Protein AF-E3JYB7-F1 (afdb_monomer)

pLDDT: mean 79.95, std 15.84, range [32.91, 93.62]

Organism: Puccinia graminis f. sp. tritici (strain CRL 75-36-700-3 / race SCCL) (NCBI:txid418459)

Mean predicted aligned error: 8.27 Å

Foldseek 3Di:
DDDPPPPPPPPPPVDDDQFWWWFWFQDCPQPPAPDRTWIWTWHDPPQWIKTWTKHDDPVDPLAIFTDIDTGRYPVSVCVPRVTDPPIATQAAFPDPCLSVVLVVLLNVCRVVRRVCSPPPNRDDRLVSVLVSLVVVVVVSRGDPVSSVVRNVCSVPVPD

Nearest PDB structures (foldseek):
  1s2p-assembly1_B  TM=3.842E-01  e=3.657E+00  Homarus gammarus
  4alo-assembly1_B  TM=3.315E-01  e=2.898E+00  Homarus americanus
  3h7n-assembly4_D  TM=2.754E-01  e=3.657E+00  Saccharomyces cerevisiae
  3hxr-assembly1_A  TM=2.434E-01  e=8.252E+00  Saccharomyces cerevisiae

Secondary structure (DSSP, 8-state):
------------------SEEEEEE--TT--STT-SSEEEEEEE-SS-EEEEEEEE-TTSTT-EEEEEEEESSHHHHHHHH-PPSPPEEEE--SSTTHHHHHHHHHHHTHHHHHHHHHH-TT--HHHHHHHHHHHHHHHT-S-HHHHHHHHHHHH----

Sequence (159 aa):
MPQNAGKPRSIRLNRLSNQVFVAQIREPHQRAGTCEVSHTIMVPTGEDCLGYGIGACVAREGVYDVQIIIFPSQRRFLDQERPMRPIIRLGLAATPDGTNDFRRRVLNTKHMLWRRSIDDPDWCCRDWVLCILYAELDHHTFPHDRLWKVIRHLENPQI

Solvent-accessible surface area (backbone atoms only — not comparable to full-atom values): 9213 Å² 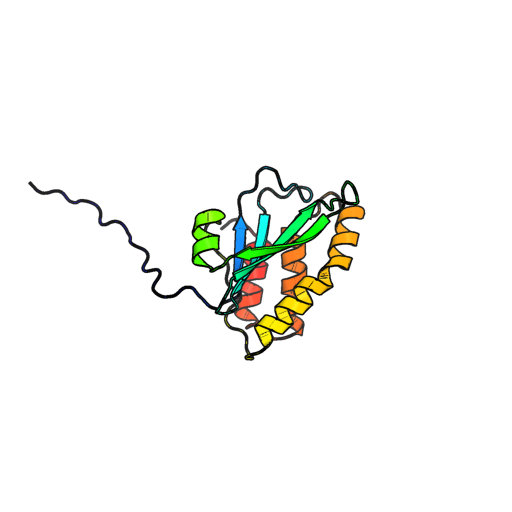total; per-residue (Å²): 138,83,84,85,71,77,75,78,84,74,76,80,78,85,64,86,68,74,40,37,28,42,34,37,28,82,37,97,76,62,63,47,50,71,32,77,48,41,48,27,44,33,42,38,72,87,73,36,19,39,32,41,34,73,40,77,35,91,90,39,86,79,32,39,38,74,37,80,44,84,27,79,28,64,64,56,41,50,71,71,62,54,50,46,83,78,68,44,58,40,46,62,53,75,45,95,57,30,61,59,53,50,52,54,52,61,65,66,41,43,65,59,45,39,52,42,38,72,78,36,73,75,47,34,54,53,58,56,54,45,53,53,56,57,56,39,66,80,65,59,34,39,50,61,75,35,41,54,51,47,47,53,44,66,77,48,72,87,122

Structure (mmCIF, N/CA/C/O backbone):
data_AF-E3JYB7-F1
#
_entry.id   AF-E3JYB7-F1
#
loop_
_atom_site.group_PDB
_atom_site.id
_atom_site.type_symbol
_atom_site.label_atom_id
_atom_site.label_alt_id
_atom_site.label_comp_id
_atom_site.label_asym_id
_atom_site.label_entity_id
_atom_site.label_seq_id
_atom_site.pdbx_PDB_ins_code
_atom_site.Cartn_x
_atom_site.Cartn_y
_atom_site.Cartn_z
_atom_site.occupancy
_atom_site.B_iso_or_equiv
_atom_site.auth_seq_id
_atom_site.auth_comp_id
_atom_site.auth_asym_id
_atom_site.auth_atom_id
_atom_site.pdbx_PDB_model_num
ATOM 1 N N . MET A 1 1 ? -31.752 40.585 -6.557 1.00 40.19 1 MET A N 1
ATOM 2 C CA . MET A 1 1 ? -30.796 39.973 -5.598 1.00 40.19 1 MET A CA 1
ATOM 3 C C . MET A 1 1 ? -31.556 38.999 -4.703 1.00 40.19 1 MET A C 1
ATOM 5 O O . MET A 1 1 ? -32.718 39.314 -4.472 1.00 40.19 1 MET A O 1
ATOM 9 N N . PRO A 1 2 ? -30.982 37.896 -4.167 1.00 43.22 2 PRO A N 1
ATOM 10 C CA . PRO A 1 2 ? -29.626 37.326 -4.312 1.00 43.22 2 PRO A CA 1
ATOM 11 C C . PRO A 1 2 ? -29.628 35.923 -4.990 1.00 43.22 2 PRO A C 1
ATOM 13 O O . PRO A 1 2 ? -30.604 35.190 -4.932 1.00 43.22 2 PRO A O 1
ATOM 16 N N . GLN A 1 3 ? -28.657 35.602 -5.852 1.00 39.41 3 GLN A N 1
ATOM 17 C CA . GLN A 1 3 ? -27.427 34.828 -5.572 1.00 39.41 3 GLN A CA 1
ATOM 18 C C . GLN A 1 3 ? -27.651 33.425 -4.965 1.00 39.41 3 GLN A C 1
ATOM 20 O O . GLN A 1 3 ? -27.477 33.2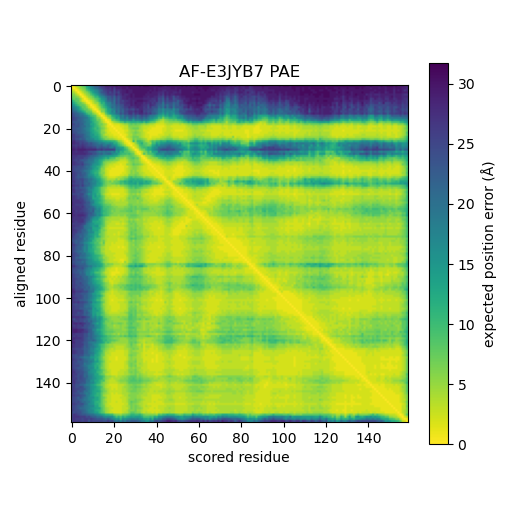15 -3.768 1.00 39.41 3 GLN A O 1
ATOM 25 N N . ASN A 1 4 ? -27.928 32.434 -5.823 1.00 41.19 4 ASN A N 1
ATOM 26 C CA . ASN A 1 4 ? -27.670 31.022 -5.517 1.00 41.19 4 ASN A CA 1
ATOM 27 C C . ASN A 1 4 ? -26.160 30.762 -5.632 1.00 41.19 4 ASN A C 1
ATOM 29 O O . ASN A 1 4 ? -25.675 30.189 -6.606 1.00 41.19 4 ASN A O 1
ATOM 33 N N . ALA A 1 5 ? -25.403 31.230 -4.640 1.00 45.03 5 ALA A N 1
ATOM 34 C CA . ALA A 1 5 ? -24.036 30.783 -4.436 1.00 45.03 5 ALA A CA 1
ATOM 35 C C . ALA A 1 5 ? -24.098 29.290 -4.095 1.00 45.03 5 ALA A C 1
ATOM 37 O O . ALA A 1 5 ? -24.589 28.903 -3.030 1.00 45.03 5 ALA A O 1
ATOM 38 N N . GLY A 1 6 ? -23.663 28.448 -5.036 1.00 43.16 6 GLY A N 1
ATOM 39 C CA . GLY A 1 6 ? -23.545 27.012 -4.831 1.00 43.16 6 GLY A CA 1
ATOM 40 C C . GLY A 1 6 ? -22.766 26.769 -3.548 1.00 43.16 6 GLY A C 1
ATOM 41 O O . GLY A 1 6 ? -21.591 27.124 -3.456 1.00 43.16 6 GLY A O 1
ATOM 42 N N . LYS A 1 7 ? -23.442 26.219 -2.533 1.00 37.44 7 LYS A N 1
ATOM 43 C CA . LYS A 1 7 ? -22.797 25.864 -1.270 1.00 37.44 7 LYS A CA 1
ATOM 44 C C . LYS A 1 7 ? -21.579 25.003 -1.609 1.00 37.44 7 LYS A C 1
ATOM 46 O O . LYS A 1 7 ? -21.762 23.971 -2.264 1.00 37.44 7 LYS A O 1
ATOM 51 N N . PRO A 1 8 ? -20.360 25.376 -1.181 1.00 39.50 8 PRO A N 1
ATOM 52 C CA . PRO A 1 8 ? -19.229 24.477 -1.300 1.00 39.50 8 PRO A CA 1
ATOM 53 C C . PRO A 1 8 ? -19.629 23.182 -0.594 1.00 39.50 8 PRO A C 1
ATOM 55 O O . PRO A 1 8 ? -20.027 23.205 0.573 1.00 39.50 8 PRO A O 1
ATOM 58 N N . ARG A 1 9 ? -19.594 22.056 -1.320 1.00 37.69 9 ARG A N 1
ATOM 59 C CA . ARG A 1 9 ? -19.740 20.719 -0.735 1.00 37.69 9 ARG A CA 1
ATOM 60 C C . ARG A 1 9 ? -18.546 20.512 0.194 1.00 37.69 9 ARG A C 1
ATOM 62 O O . ARG A 1 9 ? -17.535 19.937 -0.197 1.00 37.69 9 ARG A O 1
ATOM 69 N N . SER A 1 10 ? -18.642 21.031 1.413 1.00 37.03 10 SER A N 1
ATOM 70 C CA . SER A 1 10 ? -17.684 20.760 2.467 1.00 37.03 10 SER A CA 1
ATOM 71 C C . SER A 1 10 ? -17.865 19.299 2.850 1.00 37.03 10 SER A C 1
ATOM 73 O O . SER A 1 10 ? -18.838 18.885 3.481 1.00 37.03 10 SER A O 1
ATOM 75 N N . ILE A 1 11 ? -16.941 18.469 2.382 1.00 39.03 11 ILE A N 1
ATOM 76 C CA . ILE A 1 11 ? -16.832 17.102 2.862 1.00 39.03 11 ILE A CA 1
ATOM 77 C C . ILE A 1 11 ? -16.415 17.231 4.324 1.00 39.03 11 ILE A C 1
ATOM 79 O O . ILE A 1 11 ? -15.284 17.617 4.618 1.00 39.03 11 ILE A O 1
ATOM 83 N N . ARG A 1 12 ? -17.350 16.970 5.243 1.00 38.00 12 ARG A N 1
ATOM 84 C CA . ARG A 1 12 ? -17.064 16.842 6.675 1.00 38.00 12 ARG A CA 1
ATOM 85 C C . ARG A 1 12 ? -16.059 15.702 6.860 1.00 38.00 12 ARG A C 1
ATOM 87 O O . ARG A 1 12 ? -16.441 14.539 6.943 1.00 38.00 12 ARG A O 1
ATOM 94 N N . LEU A 1 13 ? -14.773 16.041 6.934 1.00 43.41 13 LEU A N 1
ATOM 95 C CA . LEU A 1 13 ? -13.687 15.187 7.425 1.00 43.41 13 LEU A CA 1
ATOM 96 C C . LEU A 1 13 ? -13.843 15.009 8.948 1.00 43.41 13 LEU A C 1
ATOM 98 O O . LEU A 1 13 ? -12.975 15.396 9.718 1.00 43.41 13 LEU A O 1
ATOM 102 N N . ASN A 1 14 ? -14.981 14.487 9.415 1.00 32.91 14 ASN A N 1
ATOM 103 C CA . ASN A 1 14 ? -15.286 14.457 10.852 1.00 32.91 14 ASN A CA 1
ATOM 104 C C . ASN A 1 14 ? -14.539 13.357 11.627 1.00 32.91 14 ASN A C 1
ATOM 106 O O . ASN A 1 14 ? -14.656 13.288 12.847 1.00 32.91 14 ASN A O 1
ATOM 110 N N . ARG A 1 15 ? -13.734 12.527 10.958 1.00 45.50 15 ARG A N 1
ATOM 111 C CA . ARG A 1 15 ? -12.697 11.707 11.592 1.00 45.50 15 ARG A CA 1
ATOM 112 C C . ARG A 1 15 ? -11.737 11.212 10.519 1.00 45.50 15 ARG A C 1
ATOM 114 O O . ARG A 1 15 ? -12.166 10.569 9.561 1.00 45.50 15 ARG A O 1
ATOM 121 N N . LEU A 1 16 ? -10.450 11.518 10.667 1.00 59.00 16 LEU A N 1
ATOM 122 C CA . LEU A 1 16 ? -9.420 10.762 9.960 1.00 59.00 16 LEU A CA 1
ATOM 123 C C . LEU A 1 16 ? -9.555 9.304 10.406 1.00 59.00 16 LEU A C 1
ATOM 125 O O . LEU A 1 16 ? -9.810 9.013 11.574 1.00 59.00 16 LEU A O 1
ATOM 129 N N . SER A 1 17 ? -9.509 8.400 9.444 1.00 68.69 17 SER A N 1
ATOM 130 C CA . SER A 1 17 ? -9.840 7.003 9.663 1.00 68.69 17 SER A CA 1
ATOM 131 C C . SER A 1 17 ? -8.623 6.254 10.173 1.00 68.69 17 SER A C 1
ATOM 133 O O . SER A 1 17 ? -7.555 6.385 9.591 1.00 68.69 17 SER A O 1
ATOM 135 N N . ASN A 1 18 ? -8.812 5.378 11.154 1.00 73.62 18 ASN A N 1
ATOM 136 C CA . ASN A 1 18 ? -7.821 4.389 11.593 1.00 73.62 18 ASN A CA 1
ATOM 137 C C . ASN A 1 18 ? -7.759 3.145 10.681 1.00 73.62 18 ASN A C 1
ATOM 139 O O . ASN A 1 18 ? -7.296 2.089 11.093 1.00 73.62 18 ASN A O 1
ATOM 143 N N . GLN A 1 19 ? -8.309 3.238 9.470 1.00 86.00 19 GLN A N 1
ATOM 144 C CA . GLN A 1 19 ? -8.392 2.107 8.553 1.00 86.00 19 GLN A CA 1
ATOM 145 C C . GLN A 1 19 ? -7.172 2.101 7.657 1.00 86.00 19 GLN A C 1
ATOM 147 O O . GLN A 1 19 ? -6.770 3.162 7.186 1.00 86.00 19 GLN A O 1
ATOM 152 N N . VAL A 1 20 ? -6.664 0.912 7.354 1.00 91.00 20 VAL A N 1
ATOM 153 C CA . VAL A 1 20 ? -5.696 0.735 6.276 1.00 91.00 20 VAL A CA 1
ATOM 154 C C . VAL A 1 20 ? -6.374 1.030 4.940 1.00 91.00 20 VAL A C 1
ATOM 156 O O . VAL A 1 20 ? -7.535 0.662 4.708 1.00 91.00 20 VAL A O 1
ATOM 159 N N . PHE A 1 21 ? -5.665 1.718 4.055 1.00 91.50 21 PHE A N 1
ATOM 160 C CA . PHE A 1 21 ? -6.158 2.040 2.723 1.00 91.50 21 PHE A CA 1
ATOM 161 C C . PHE A 1 21 ? -5.037 2.027 1.691 1.00 91.50 21 PHE A C 1
ATOM 163 O O . PHE A 1 21 ? -3.888 2.279 2.016 1.00 91.50 21 PHE A O 1
ATOM 170 N N . VAL A 1 22 ? -5.382 1.763 0.437 1.00 92.38 22 VAL A N 1
ATOM 171 C CA . VAL A 1 22 ? -4.499 1.941 -0.714 1.00 92.38 22 VAL A CA 1
ATOM 172 C C . VAL A 1 22 ? -4.796 3.304 -1.323 1.00 92.38 22 VAL A C 1
ATOM 174 O O . VAL A 1 22 ? -5.946 3.617 -1.653 1.00 92.38 22 VAL A O 1
ATOM 177 N N . ALA A 1 23 ? -3.761 4.126 -1.440 1.00 91.31 23 ALA A N 1
ATOM 178 C CA . ALA A 1 23 ? -3.810 5.413 -2.104 1.00 91.31 23 ALA A CA 1
ATOM 179 C C . ALA A 1 23 ? -3.169 5.322 -3.486 1.00 91.31 23 ALA A C 1
ATOM 181 O O . ALA A 1 23 ? -2.103 4.735 -3.640 1.00 91.31 23 ALA A O 1
ATOM 182 N N . GLN A 1 24 ? -3.821 5.932 -4.470 1.00 89.75 24 GLN A N 1
ATOM 183 C CA . GLN A 1 24 ? -3.277 6.111 -5.809 1.00 89.75 24 GLN A CA 1
ATOM 184 C C . GLN A 1 24 ? -2.705 7.521 -5.903 1.00 89.75 24 GLN A C 1
ATOM 186 O O . GLN A 1 24 ? -3.435 8.491 -5.700 1.00 89.75 24 GLN A O 1
ATOM 191 N N . ILE A 1 25 ? -1.414 7.647 -6.175 1.00 87.94 25 ILE A N 1
ATOM 192 C CA . ILE A 1 25 ? -0.711 8.928 -6.253 1.00 87.94 25 ILE A CA 1
ATOM 193 C C . ILE A 1 25 ? -0.231 9.096 -7.689 1.00 87.94 25 ILE A C 1
ATOM 195 O O . ILE A 1 25 ? 0.338 8.184 -8.288 1.00 87.94 25 ILE A O 1
ATOM 199 N N . ARG A 1 26 ? -0.501 10.262 -8.279 1.00 82.19 26 ARG A N 1
ATOM 200 C CA . ARG A 1 26 ? -0.042 10.553 -9.635 1.00 82.19 26 ARG A CA 1
ATOM 201 C C . ARG A 1 26 ? 1.428 10.947 -9.569 1.00 82.19 26 ARG A C 1
ATOM 203 O O . ARG A 1 26 ? 1.739 12.099 -9.288 1.00 82.19 26 ARG A O 1
ATOM 210 N N . GLU A 1 27 ? 2.308 10.000 -9.860 1.00 73.12 27 GLU A N 1
ATOM 211 C CA . GLU A 1 27 ? 3.746 10.238 -9.915 1.00 73.12 27 GLU A CA 1
ATOM 212 C C . GLU A 1 27 ? 4.261 10.080 -11.350 1.00 73.12 27 GLU A C 1
ATOM 214 O O . GLU A 1 27 ? 4.459 8.960 -11.812 1.00 73.12 27 GLU A O 1
ATOM 219 N N . PRO A 1 28 ? 4.521 11.180 -12.078 1.00 53.66 28 PRO A N 1
ATOM 220 C CA . PRO A 1 28 ? 4.964 11.113 -13.475 1.00 53.66 28 PRO A CA 1
ATOM 221 C C . PRO A 1 28 ? 6.363 10.495 -13.665 1.00 53.66 28 PRO A C 1
ATOM 223 O O . PRO A 1 28 ? 6.783 10.264 -14.801 1.00 53.66 28 PRO A O 1
ATOM 226 N N . HIS A 1 29 ? 7.098 10.242 -12.576 1.00 51.34 29 HIS A N 1
ATOM 227 C CA . HIS A 1 29 ? 8.501 9.821 -12.607 1.00 51.34 29 HIS A CA 1
ATOM 228 C C . HIS A 1 29 ? 8.812 8.551 -11.796 1.00 51.34 29 HIS A C 1
ATOM 230 O O . HIS A 1 29 ? 9.917 8.028 -11.927 1.00 51.34 29 HIS A O 1
ATOM 236 N N . GLN A 1 30 ? 7.865 8.002 -11.022 1.00 54.81 30 GLN A N 1
ATOM 237 C CA . GLN A 1 30 ? 8.022 6.680 -10.401 1.00 54.81 30 GLN A CA 1
ATOM 238 C C . GLN A 1 30 ? 7.690 5.598 -11.431 1.00 54.81 30 GLN A C 1
ATOM 240 O O . GLN A 1 30 ? 6.618 5.002 -11.447 1.00 54.81 30 GLN A O 1
ATOM 245 N N . ARG A 1 31 ? 8.628 5.339 -12.338 1.00 52.41 31 ARG A N 1
ATOM 246 C CA . ARG A 1 31 ? 8.525 4.183 -13.226 1.00 52.41 31 ARG A CA 1
ATOM 247 C C . ARG A 1 31 ? 9.031 2.971 -12.474 1.00 52.41 31 ARG A C 1
ATOM 249 O O . ARG A 1 31 ? 10.203 2.666 -12.605 1.00 52.41 31 ARG A O 1
ATOM 256 N N . ALA A 1 32 ? 8.200 2.322 -11.663 1.00 58.44 32 ALA A N 1
ATOM 257 C CA . ALA A 1 32 ? 8.296 0.870 -11.526 1.00 58.44 32 ALA A CA 1
ATOM 258 C C . ALA A 1 32 ? 7.620 0.278 -12.766 1.00 58.44 32 ALA A C 1
ATOM 260 O O . ALA A 1 32 ? 6.392 0.297 -12.856 1.00 58.44 32 ALA A O 1
ATOM 261 N N . GLY A 1 33 ? 8.425 -0.105 -13.760 1.00 63.22 33 GLY A N 1
ATOM 262 C CA . GLY A 1 33 ? 7.928 -0.596 -15.049 1.00 63.22 33 GLY A CA 1
ATOM 263 C C . GLY A 1 33 ? 6.996 0.392 -15.768 1.00 63.22 33 GLY A C 1
ATOM 264 O O . GLY A 1 33 ? 7.347 1.557 -15.981 1.00 63.22 33 GLY A O 1
ATOM 265 N N . THR A 1 34 ? 5.804 -0.092 -16.137 1.00 66.50 34 THR A N 1
ATOM 266 C CA . THR A 1 34 ? 4.789 0.569 -16.990 1.00 66.50 34 THR A CA 1
ATOM 267 C C . THR A 1 34 ? 3.728 1.381 -16.228 1.00 66.50 34 THR A C 1
ATOM 269 O O . THR A 1 34 ? 2.785 1.897 -16.826 1.00 66.50 34 THR A O 1
ATOM 272 N N . CYS A 1 35 ? 3.853 1.506 -14.905 1.00 73.75 35 CYS A N 1
ATOM 273 C CA . CYS A 1 35 ? 2.823 2.102 -14.052 1.00 73.75 35 CYS A CA 1
ATOM 274 C C . CYS A 1 35 ? 2.606 3.613 -14.323 1.00 73.75 35 CYS A C 1
ATOM 276 O O . CYS A 1 35 ? 3.536 4.412 -14.245 1.00 73.75 35 CYS A O 1
ATOM 278 N N . GLU A 1 36 ? 1.355 4.021 -14.580 1.00 76.00 36 GLU A N 1
ATOM 279 C CA . GLU A 1 36 ? 0.963 5.439 -14.751 1.00 76.00 36 GLU A CA 1
ATOM 280 C C . GLU A 1 36 ? 0.743 6.182 -13.422 1.00 76.00 36 GLU A C 1
ATOM 282 O O . GLU A 1 36 ? 0.738 7.416 -13.364 1.00 76.00 36 GLU A O 1
ATOM 287 N N . VAL A 1 37 ? 0.501 5.423 -12.354 1.00 83.75 37 VAL A N 1
ATOM 288 C CA . VAL A 1 37 ? 0.256 5.917 -10.999 1.00 83.75 37 VAL A CA 1
ATOM 289 C C . VAL A 1 37 ? 0.990 5.032 -10.001 1.00 83.75 37 VAL A C 1
ATOM 291 O O . VAL A 1 37 ? 1.173 3.838 -10.236 1.00 83.75 37 VAL A O 1
ATOM 294 N N . SER A 1 38 ? 1.373 5.622 -8.874 1.00 86.62 38 SER A N 1
ATOM 295 C CA . SER A 1 38 ? 1.932 4.905 -7.735 1.00 86.62 38 SER A CA 1
ATOM 296 C C . SER A 1 38 ? 0.813 4.420 -6.814 1.00 86.62 38 SER A C 1
ATOM 298 O O . SER A 1 38 ? -0.165 5.140 -6.580 1.00 86.62 38 SER A O 1
ATOM 300 N N . HIS A 1 39 ? 0.942 3.204 -6.281 1.00 89.56 39 HIS A N 1
ATOM 301 C CA . HIS A 1 39 ? 0.025 2.636 -5.292 1.00 89.56 39 HIS A CA 1
ATOM 302 C C . HIS A 1 39 ? 0.737 2.493 -3.951 1.00 89.56 39 HIS A C 1
ATOM 304 O O . HIS A 1 39 ? 1.609 1.643 -3.784 1.00 89.56 39 HIS A O 1
ATOM 310 N N . THR A 1 40 ? 0.301 3.280 -2.971 1.00 90.94 40 THR A N 1
ATOM 311 C CA . THR A 1 40 ? 0.883 3.292 -1.625 1.00 90.94 40 THR A CA 1
ATOM 312 C C . THR A 1 40 ? -0.109 2.712 -0.626 1.00 90.94 40 THR A C 1
ATOM 314 O O . THR A 1 40 ? -1.248 3.175 -0.515 1.00 90.94 40 THR A O 1
ATOM 317 N N . ILE A 1 41 ? 0.316 1.699 0.127 1.00 93.19 41 ILE A N 1
ATOM 318 C CA . ILE A 1 41 ? -0.458 1.141 1.238 1.00 93.19 41 ILE A CA 1
ATOM 319 C C . ILE A 1 41 ? -0.258 2.047 2.448 1.00 93.19 41 ILE A C 1
ATOM 321 O O . ILE A 1 41 ? 0.839 2.164 2.980 1.00 93.19 41 ILE A O 1
ATOM 325 N N . MET A 1 42 ? -1.329 2.673 2.904 1.00 93.12 42 MET A N 1
ATOM 326 C CA . MET A 1 42 ? -1.330 3.597 4.026 1.00 93.12 42 MET A CA 1
ATOM 327 C C . MET A 1 42 ? -1.895 2.919 5.271 1.00 93.12 42 MET A C 1
ATOM 329 O O . MET A 1 42 ? -3.019 2.411 5.272 1.00 93.12 42 MET A O 1
ATOM 333 N N . VAL A 1 43 ? -1.120 2.959 6.350 1.00 91.50 43 VAL A N 1
ATOM 334 C CA . VAL A 1 43 ? -1.405 2.338 7.641 1.00 91.50 43 VAL A CA 1
ATOM 335 C C . VAL A 1 43 ? -1.407 3.420 8.727 1.00 91.50 43 VAL A C 1
ATOM 337 O O . VAL A 1 43 ? -0.344 3.887 9.136 1.00 91.50 43 VAL A O 1
ATOM 340 N N . PRO A 1 44 ? -2.584 3.868 9.192 1.00 84.25 44 PRO A N 1
ATOM 341 C CA . PRO A 1 44 ? -2.686 4.774 10.332 1.00 84.25 44 PRO A CA 1
ATOM 342 C C . PRO A 1 44 ? -2.450 4.015 11.645 1.00 84.25 44 PRO A C 1
ATOM 344 O O . PRO A 1 44 ? -3.069 2.975 11.861 1.00 84.25 44 PRO A O 1
ATOM 347 N N . THR A 1 45 ? -1.625 4.551 12.543 1.00 71.38 45 THR A N 1
ATOM 348 C CA . THR A 1 45 ? -1.335 3.939 13.861 1.00 71.38 45 THR A CA 1
ATOM 349 C C . THR A 1 45 ? -1.989 4.687 15.029 1.00 71.38 45 THR A C 1
ATOM 351 O O . THR A 1 45 ? -1.832 4.310 16.184 1.00 71.38 45 THR A O 1
ATOM 354 N N . GLY A 1 46 ? -2.751 5.747 14.740 1.00 67.19 46 GLY A N 1
ATOM 355 C CA . GLY A 1 46 ? -3.368 6.625 15.741 1.00 67.19 46 GLY A CA 1
ATOM 356 C C . GLY A 1 46 ? -2.488 7.820 16.113 1.00 67.19 46 GLY A C 1
ATOM 357 O O . GLY A 1 46 ? -3.023 8.911 16.295 1.00 67.19 46 GLY A O 1
ATOM 358 N N . GLU A 1 47 ? -1.167 7.639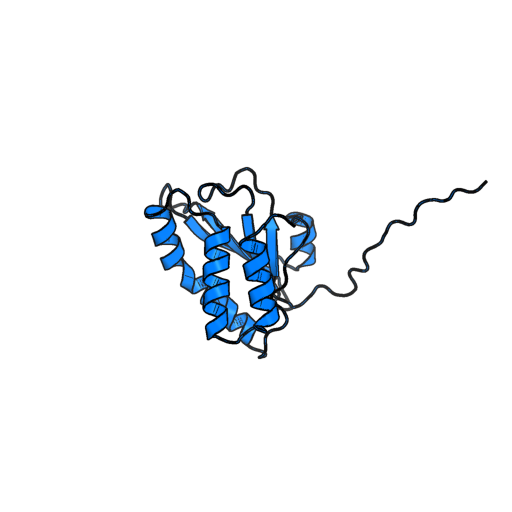 16.126 1.00 70.81 47 GLU A N 1
ATOM 359 C CA . GLU A 1 47 ? -0.179 8.705 16.353 1.00 70.81 47 GLU A CA 1
ATOM 360 C C . GLU A 1 47 ? 0.464 9.187 15.049 1.00 70.81 47 GLU A C 1
ATOM 362 O O . GLU A 1 47 ? 0.759 10.371 14.902 1.00 70.81 47 GLU A O 1
ATOM 367 N N . ASP A 1 48 ? 0.617 8.288 14.076 1.00 76.69 48 ASP A N 1
ATOM 368 C CA . ASP A 1 48 ? 1.171 8.592 12.762 1.00 76.69 48 ASP A CA 1
ATOM 369 C C . ASP A 1 48 ? 0.373 7.933 11.622 1.00 76.69 48 ASP A C 1
ATOM 371 O O . ASP A 1 48 ? -0.660 7.270 11.809 1.00 76.69 48 ASP A O 1
ATOM 375 N N . CYS A 1 49 ? 0.822 8.188 10.395 1.00 86.69 49 CYS A N 1
ATOM 376 C CA . CYS A 1 49 ? 0.357 7.500 9.205 1.00 86.69 49 CYS A CA 1
ATOM 377 C C . CYS A 1 49 ? 1.569 7.060 8.384 1.00 86.69 49 CYS A C 1
ATOM 379 O O . CYS A 1 49 ? 2.291 7.887 7.830 1.00 86.69 49 CYS A O 1
ATOM 381 N N . LEU A 1 50 ? 1.783 5.750 8.311 1.00 90.94 50 LEU A N 1
ATOM 382 C CA . LEU A 1 50 ? 2.878 5.157 7.555 1.00 90.94 50 LEU A CA 1
ATOM 383 C C . LEU A 1 50 ? 2.393 4.770 6.162 1.00 90.94 50 LEU A C 1
ATOM 385 O O . LEU A 1 50 ? 1.394 4.067 6.028 1.00 90.94 50 LEU A O 1
ATOM 389 N N . GLY A 1 51 ? 3.101 5.221 5.137 1.00 91.31 51 GLY A N 1
ATOM 390 C CA . GLY A 1 51 ? 2.955 4.764 3.765 1.00 91.31 51 GLY A CA 1
ATOM 391 C C . GLY A 1 51 ? 3.995 3.700 3.433 1.00 91.31 51 GLY A C 1
ATOM 392 O O . GLY A 1 51 ? 5.164 3.843 3.782 1.00 91.31 51 GLY A O 1
ATOM 393 N N . TYR A 1 52 ? 3.568 2.653 2.740 1.00 92.06 52 TYR A N 1
ATOM 394 C CA . TYR A 1 52 ? 4.431 1.660 2.113 1.00 92.06 52 TYR A CA 1
ATOM 395 C C . TYR A 1 52 ? 4.236 1.772 0.612 1.00 92.06 52 TYR A C 1
ATOM 397 O O . TYR A 1 52 ? 3.170 1.433 0.094 1.00 92.06 52 TYR A O 1
ATOM 405 N N . GLY A 1 53 ? 5.252 2.298 -0.054 1.00 89.62 53 GLY A N 1
ATOM 406 C CA . GLY A 1 53 ? 5.318 2.400 -1.502 1.00 89.62 53 GLY A CA 1
ATOM 407 C C . GLY A 1 53 ? 6.500 1.606 -2.030 1.00 89.62 53 GLY A C 1
ATOM 408 O O . GLY A 1 53 ? 7.159 0.858 -1.304 1.00 89.62 53 GLY A O 1
ATOM 409 N N . ILE A 1 54 ? 6.786 1.804 -3.305 1.00 86.56 54 ILE A N 1
ATOM 410 C CA . ILE A 1 54 ? 7.927 1.204 -3.976 1.00 86.56 54 ILE A CA 1
ATOM 411 C C . ILE A 1 54 ? 8.725 2.328 -4.613 1.00 86.56 54 ILE A C 1
ATOM 413 O O . ILE A 1 54 ? 8.145 3.235 -5.200 1.00 86.56 54 ILE A O 1
ATOM 417 N N . GLY A 1 55 ? 10.049 2.248 -4.557 1.00 82.06 55 GLY A N 1
ATOM 418 C CA . GLY A 1 55 ? 10.892 3.160 -5.317 1.00 82.06 55 GLY A CA 1
ATOM 419 C C . GLY A 1 55 ? 12.202 2.523 -5.741 1.00 82.06 55 GLY A C 1
ATOM 420 O O . GLY A 1 55 ? 12.538 1.416 -5.319 1.00 82.06 55 GLY A O 1
ATOM 421 N N . ALA A 1 56 ? 12.917 3.219 -6.624 1.00 82.06 56 ALA A N 1
ATOM 422 C CA . ALA A 1 56 ? 14.172 2.733 -7.177 1.00 82.06 56 ALA A CA 1
ATOM 423 C C . ALA A 1 56 ? 15.199 2.482 -6.064 1.00 82.06 56 ALA A C 1
ATOM 425 O O . ALA A 1 56 ? 15.375 3.291 -5.146 1.00 82.06 56 ALA A O 1
ATOM 426 N N . CYS A 1 57 ? 15.881 1.347 -6.155 1.00 83.06 57 CYS A N 1
ATOM 427 C CA . CYS A 1 57 ? 16.956 0.987 -5.255 1.00 83.06 57 CYS A CA 1
ATOM 428 C C . CYS A 1 57 ? 18.171 1.874 -5.541 1.00 83.06 57 CYS A C 1
ATOM 430 O O . CYS A 1 57 ? 18.697 1.888 -6.650 1.00 83.06 57 CYS A O 1
ATOM 432 N N . VAL A 1 58 ? 18.672 2.570 -4.518 1.00 82.38 58 VAL A N 1
ATOM 433 C CA . VAL A 1 58 ? 19.867 3.427 -4.651 1.00 82.38 58 VAL A CA 1
ATOM 434 C C . VAL A 1 58 ? 21.117 2.606 -4.992 1.00 82.38 58 VAL A C 1
ATOM 436 O O . VAL A 1 58 ? 22.031 3.101 -5.641 1.00 82.38 58 VAL A O 1
ATOM 439 N N . ALA A 1 59 ? 21.166 1.343 -4.561 1.00 85.12 59 ALA A N 1
ATOM 440 C CA . ALA A 1 59 ? 22.342 0.492 -4.712 1.00 85.12 59 ALA A CA 1
ATOM 441 C C . ALA A 1 59 ? 22.390 -0.289 -6.037 1.00 85.12 59 ALA A C 1
ATOM 443 O O . ALA A 1 59 ? 23.436 -0.852 -6.358 1.00 85.12 59 ALA A O 1
ATOM 444 N N . ARG A 1 60 ? 21.270 -0.413 -6.765 1.00 83.38 60 ARG A N 1
ATOM 445 C CA . ARG A 1 60 ? 21.153 -1.291 -7.941 1.00 83.38 60 ARG A CA 1
ATOM 446 C C . ARG A 1 60 ? 20.208 -0.688 -8.975 1.00 83.38 60 ARG A C 1
ATOM 448 O O . ARG A 1 60 ? 19.017 -0.547 -8.715 1.00 83.38 60 ARG A O 1
ATOM 455 N N . GLU A 1 61 ? 20.744 -0.376 -10.149 1.00 82.50 61 GLU A N 1
ATOM 456 C CA . GLU A 1 61 ? 19.961 0.127 -11.278 1.00 82.50 61 GLU A CA 1
ATOM 457 C C . GLU A 1 61 ? 18.913 -0.903 -11.732 1.00 82.50 61 GLU A C 1
ATOM 459 O O . GLU A 1 61 ? 19.170 -2.106 -11.723 1.00 82.50 61 GLU A O 1
ATOM 464 N N . GLY A 1 62 ? 17.712 -0.429 -12.077 1.00 77.94 62 GLY A N 1
ATOM 465 C CA . GLY A 1 62 ? 16.587 -1.268 -12.512 1.00 77.94 62 GLY A CA 1
ATOM 466 C C . GLY A 1 62 ? 15.889 -2.061 -11.399 1.00 77.94 62 GLY A C 1
ATOM 467 O O . GLY A 1 62 ? 14.848 -2.660 -11.640 1.00 77.94 62 GLY A O 1
ATOM 468 N N . VAL A 1 63 ? 16.416 -2.045 -10.173 1.00 84.19 63 VAL A N 1
ATOM 469 C CA . VAL A 1 63 ? 15.832 -2.751 -9.027 1.00 84.19 63 VAL A CA 1
ATOM 470 C C . VAL A 1 63 ? 14.961 -1.801 -8.212 1.00 84.19 63 VAL A C 1
ATOM 472 O O . VAL A 1 63 ? 15.321 -0.642 -8.011 1.00 84.19 63 VAL A O 1
ATOM 475 N N . TYR A 1 64 ? 13.854 -2.307 -7.669 1.00 84.94 64 TYR A N 1
ATOM 476 C CA . TYR A 1 64 ? 12.981 -1.554 -6.764 1.00 84.94 64 TYR A CA 1
ATOM 477 C C . TYR A 1 64 ? 12.962 -2.167 -5.364 1.00 84.94 64 TYR A C 1
ATOM 479 O O . TYR A 1 64 ? 13.154 -3.372 -5.199 1.00 84.94 64 TYR A O 1
ATOM 487 N N . ASP A 1 65 ? 12.717 -1.332 -4.355 1.00 86.56 65 ASP A N 1
ATOM 488 C CA . ASP A 1 65 ? 12.592 -1.748 -2.956 1.00 86.56 65 ASP A CA 1
ATOM 489 C C . ASP A 1 65 ? 11.370 -1.101 -2.288 1.00 86.56 65 ASP A C 1
ATOM 491 O O . ASP A 1 65 ? 10.828 -0.100 -2.770 1.00 86.56 65 ASP A O 1
ATOM 495 N N . VAL A 1 66 ? 10.929 -1.695 -1.178 1.00 88.69 66 VAL A N 1
ATOM 496 C CA . VAL A 1 66 ? 9.826 -1.178 -0.369 1.00 88.69 66 VAL A CA 1
ATOM 497 C C . VAL A 1 66 ? 10.302 0.094 0.320 1.00 88.69 66 VAL A C 1
ATOM 499 O O . VAL A 1 66 ? 11.213 0.073 1.147 1.00 88.69 66 VAL A O 1
ATOM 502 N N . GLN A 1 67 ? 9.653 1.208 0.007 1.00 88.31 67 GLN A N 1
ATOM 503 C CA . GLN A 1 67 ? 9.904 2.488 0.649 1.00 88.31 67 GLN A CA 1
ATOM 504 C C . GLN A 1 67 ? 8.898 2.724 1.768 1.00 88.31 67 GLN A C 1
ATOM 506 O O . GLN A 1 67 ? 7.690 2.559 1.591 1.00 88.31 67 GLN A O 1
ATOM 511 N N . ILE A 1 68 ? 9.410 3.141 2.924 1.00 90.88 68 ILE A N 1
ATOM 512 C CA . ILE A 1 68 ? 8.595 3.559 4.062 1.00 90.88 68 ILE A CA 1
ATOM 513 C C . ILE A 1 68 ? 8.545 5.082 4.059 1.00 90.88 68 ILE A C 1
ATOM 515 O O . ILE A 1 68 ? 9.577 5.741 4.164 1.00 90.88 68 ILE A O 1
ATOM 519 N N . ILE A 1 69 ? 7.340 5.632 3.969 1.00 89.88 69 ILE A N 1
ATOM 520 C CA . ILE A 1 69 ? 7.086 7.069 3.954 1.00 89.88 69 ILE A CA 1
ATOM 521 C C . ILE A 1 69 ? 6.352 7.421 5.244 1.00 89.88 69 ILE A C 1
ATOM 523 O O . ILE A 1 69 ? 5.300 6.859 5.544 1.00 89.88 69 ILE A O 1
ATOM 527 N N . ILE A 1 70 ? 6.914 8.326 6.038 1.00 90.38 70 ILE A N 1
ATOM 528 C CA . ILE A 1 70 ? 6.367 8.665 7.354 1.00 90.38 70 ILE A CA 1
ATOM 529 C C . ILE A 1 70 ? 5.611 9.983 7.255 1.00 90.38 70 ILE A C 1
ATOM 531 O O . ILE A 1 70 ? 6.198 11.022 6.952 1.00 90.38 70 ILE A O 1
ATOM 535 N N . PHE A 1 71 ? 4.322 9.953 7.585 1.00 88.56 71 PHE A N 1
ATOM 536 C CA . PHE A 1 71 ? 3.510 11.153 7.721 1.00 88.56 71 PHE A CA 1
ATOM 537 C C . PHE A 1 71 ? 3.091 11.347 9.180 1.00 88.56 71 PHE A C 1
ATOM 539 O O . PHE A 1 71 ? 2.565 10.417 9.793 1.00 88.56 71 PHE A O 1
ATOM 546 N N . PRO A 1 72 ? 3.194 12.573 9.728 1.00 86.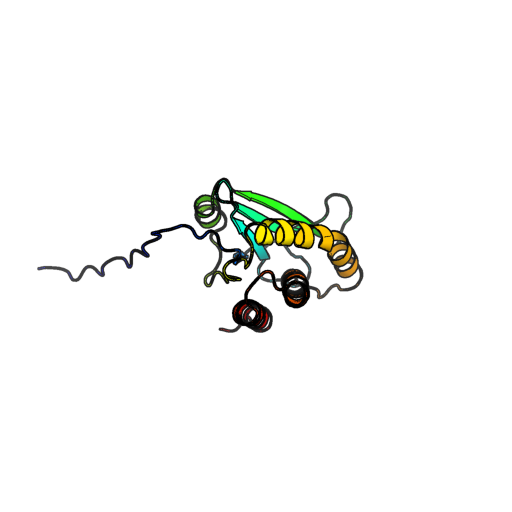62 72 PRO A N 1
ATOM 547 C CA . PRO A 1 72 ? 2.729 12.860 11.088 1.00 86.62 72 PRO A CA 1
ATOM 548 C C . PRO A 1 72 ? 1.228 12.623 11.299 1.00 86.62 72 PRO A C 1
ATOM 550 O O . PRO A 1 72 ? 0.754 12.578 12.422 1.00 86.62 72 PRO A O 1
ATOM 553 N N . SER A 1 73 ? 0.436 12.578 10.225 1.00 85.69 73 SER A N 1
ATOM 554 C CA . SER A 1 73 ? -0.986 12.233 10.282 1.00 85.69 73 SER A CA 1
ATOM 555 C C . SER A 1 73 ? -1.520 11.914 8.888 1.00 85.69 73 SER A C 1
ATOM 557 O O . SER A 1 73 ? -0.964 12.357 7.880 1.00 85.69 73 SER A O 1
ATOM 559 N N . GLN A 1 74 ? -2.679 11.250 8.825 1.00 85.44 74 GLN A N 1
ATOM 560 C CA . GLN A 1 74 ? -3.394 11.031 7.562 1.00 85.44 74 GLN A CA 1
ATOM 561 C C . GLN A 1 74 ? -3.732 12.355 6.854 1.00 85.44 74 GLN A C 1
ATOM 563 O O . GLN A 1 74 ? -3.736 12.413 5.631 1.00 85.44 74 GLN A O 1
ATOM 568 N N . ARG A 1 75 ? -3.994 13.439 7.59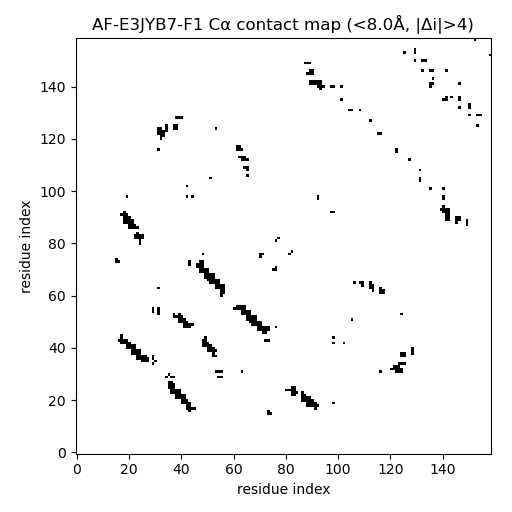7 1.00 86.44 75 ARG A N 1
ATOM 569 C CA . ARG A 1 75 ? -4.264 14.750 6.990 1.00 86.44 75 ARG A CA 1
ATOM 570 C C . ARG A 1 75 ? -3.034 15.311 6.287 1.00 86.44 75 ARG A C 1
ATOM 572 O O . ARG A 1 75 ? -3.161 15.771 5.162 1.00 86.44 75 ARG A O 1
ATOM 579 N N . ARG A 1 76 ? -1.859 15.229 6.922 1.00 87.38 76 ARG A N 1
ATOM 580 C CA . ARG A 1 76 ? -0.598 15.663 6.299 1.00 87.38 76 ARG A CA 1
ATOM 581 C C . ARG A 1 76 ? -0.333 14.908 5.003 1.00 87.38 76 ARG A C 1
ATOM 583 O O . ARG A 1 76 ? -0.046 15.552 4.004 1.00 87.38 76 ARG A O 1
ATOM 590 N N . PHE A 1 77 ? -0.536 13.593 5.017 1.00 88.56 77 PHE A N 1
ATOM 591 C CA . PHE A 1 77 ? -0.487 12.771 3.811 1.00 88.56 77 PHE A CA 1
ATOM 592 C C . PHE A 1 77 ? -1.440 13.286 2.715 1.00 88.56 77 PHE A C 1
ATOM 594 O O . PHE A 1 77 ? -1.005 13.563 1.604 1.00 88.56 77 PHE A O 1
ATOM 601 N N . LEU A 1 78 ? -2.730 13.472 3.024 1.00 87.69 78 LEU A N 1
ATOM 602 C CA . LEU A 1 78 ? -3.725 13.917 2.037 1.00 87.69 78 LEU A CA 1
ATOM 603 C C . LEU A 1 78 ? -3.405 15.296 1.442 1.00 87.69 78 LEU A C 1
ATOM 605 O O . LEU A 1 78 ? -3.660 15.521 0.260 1.00 87.69 78 LEU A O 1
ATOM 609 N N . ASP A 1 79 ? -2.868 16.206 2.254 1.00 88.19 79 ASP A N 1
ATOM 610 C CA . ASP A 1 79 ? -2.524 17.566 1.835 1.00 88.19 79 ASP A CA 1
ATOM 611 C C . ASP A 1 79 ? -1.263 17.597 0.946 1.00 88.19 79 ASP A C 1
ATOM 613 O O . ASP A 1 79 ? -1.204 18.387 -0.003 1.00 88.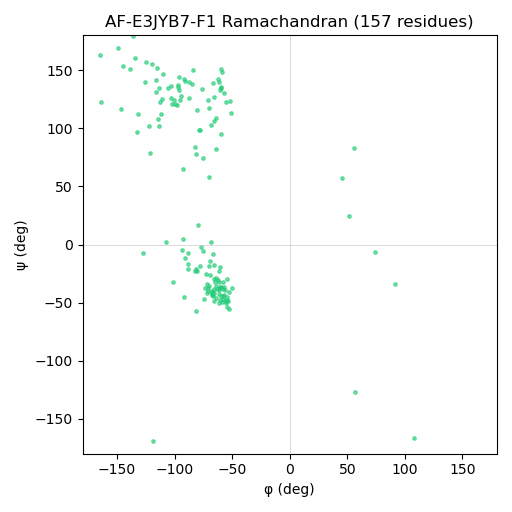19 79 ASP A O 1
ATOM 617 N N . GLN A 1 80 ? -0.272 16.747 1.254 1.00 88.81 80 GLN A N 1
ATOM 618 C CA . GLN A 1 80 ? 1.023 16.671 0.564 1.00 88.81 80 GLN A CA 1
ATOM 619 C C . GLN A 1 80 ? 0.940 15.847 -0.722 1.00 88.81 80 GLN A C 1
ATOM 621 O O . GLN A 1 80 ? 1.205 16.374 -1.799 1.00 88.81 80 GLN A O 1
ATOM 626 N N . GLU A 1 81 ? 0.508 14.592 -0.614 1.00 87.81 81 GLU A N 1
ATOM 627 C CA . GLU A 1 81 ? 0.509 13.637 -1.729 1.00 87.81 81 GLU A CA 1
ATOM 628 C C . GLU A 1 81 ? -0.679 13.826 -2.670 1.00 87.81 81 GLU A C 1
ATOM 630 O O . GLU A 1 81 ? -0.637 13.423 -3.829 1.00 87.81 81 GLU A O 1
ATOM 635 N N . ARG A 1 82 ? -1.762 14.442 -2.173 1.00 88.44 82 ARG A N 1
ATOM 636 C CA . ARG A 1 82 ? -2.998 14.706 -2.930 1.00 88.44 82 ARG A CA 1
ATOM 637 C C . ARG A 1 82 ? -3.445 13.481 -3.743 1.00 88.44 82 ARG A C 1
ATOM 639 O O . ARG A 1 82 ? -3.599 13.578 -4.965 1.00 88.44 82 ARG A O 1
ATOM 646 N N . PRO A 1 83 ? -3.662 12.329 -3.083 1.00 89.25 83 PRO A N 1
ATOM 647 C CA . PRO A 1 83 ? -3.987 11.100 -3.781 1.00 89.25 83 PRO A CA 1
ATOM 648 C C . PRO A 1 83 ? -5.262 11.256 -4.606 1.00 89.25 83 PRO A C 1
ATOM 650 O O . PRO A 1 83 ? -6.203 11.977 -4.245 1.00 89.25 83 PRO A O 1
ATOM 653 N N . MET A 1 84 ? -5.295 10.528 -5.713 1.00 87.00 84 MET A N 1
ATOM 654 C CA . MET A 1 84 ? -6.444 10.434 -6.590 1.00 87.00 84 MET A CA 1
ATOM 655 C C . MET A 1 84 ? -7.646 9.869 -5.831 1.00 87.00 84 MET A C 1
ATOM 657 O O . MET A 1 84 ? -7.527 9.109 -4.866 1.00 87.00 84 MET A O 1
ATOM 661 N N . ARG A 1 85 ? -8.840 10.276 -6.265 1.00 78.56 85 ARG A N 1
ATOM 662 C CA . ARG A 1 85 ? -10.086 9.681 -5.786 1.00 78.56 85 ARG A CA 1
ATOM 663 C C . ARG A 1 85 ? -10.552 8.624 -6.785 1.00 78.56 85 ARG A C 1
ATOM 665 O O . ARG A 1 85 ? -10.577 8.947 -7.969 1.00 78.56 85 ARG A O 1
ATOM 672 N N . PRO A 1 86 ? -10.987 7.443 -6.307 1.00 76.06 86 PRO A N 1
ATOM 673 C CA . PRO A 1 86 ? -11.210 7.077 -4.898 1.00 76.06 86 PRO A CA 1
ATOM 674 C C . PRO A 1 86 ? -9.953 6.599 -4.133 1.00 76.06 86 PRO A C 1
ATOM 676 O O . PRO A 1 86 ? -9.075 5.957 -4.689 1.00 76.06 86 PRO A O 1
ATOM 679 N N . ILE A 1 87 ? -9.919 6.841 -2.812 1.00 85.62 87 ILE A N 1
ATOM 680 C CA . ILE A 1 87 ? -8.996 6.161 -1.881 1.00 85.62 87 ILE A CA 1
ATOM 681 C C . ILE A 1 87 ? -9.661 4.865 -1.405 1.00 85.62 87 ILE A C 1
ATOM 683 O O . ILE A 1 87 ? -10.778 4.908 -0.876 1.00 85.62 87 ILE A O 1
ATOM 687 N N . ILE A 1 88 ? -8.984 3.727 -1.553 1.00 88.00 88 ILE A N 1
ATOM 688 C CA . ILE A 1 88 ? -9.599 2.401 -1.411 1.00 88.00 88 ILE A CA 1
ATOM 689 C C . ILE A 1 88 ? -9.288 1.820 -0.031 1.00 88.00 88 ILE A C 1
ATOM 691 O O . ILE A 1 88 ? -8.132 1.693 0.343 1.00 88.00 88 ILE A O 1
ATOM 695 N N . ARG A 1 89 ? -10.301 1.446 0.752 1.00 89.88 89 ARG A N 1
ATOM 696 C CA . ARG A 1 89 ? -10.139 1.063 2.170 1.00 89.88 89 ARG A CA 1
ATOM 697 C C . ARG A 1 89 ? -10.268 -0.445 2.364 1.00 89.88 89 ARG A C 1
ATOM 699 O O . ARG A 1 89 ? -11.239 -1.022 1.877 1.00 89.88 89 ARG A O 1
ATOM 706 N N . LEU A 1 90 ? -9.359 -1.044 3.137 1.00 88.69 90 LEU A N 1
ATOM 707 C CA . LEU A 1 90 ? -9.352 -2.485 3.438 1.00 88.69 90 LEU A CA 1
ATOM 708 C C . LEU A 1 90 ? -10.387 -2.879 4.509 1.00 88.69 90 LEU A C 1
ATOM 710 O O . LEU A 1 90 ? -10.767 -4.039 4.599 1.00 88.69 90 LEU A O 1
ATOM 714 N N . GLY A 1 91 ? -10.881 -1.918 5.295 1.00 83.94 91 GLY A N 1
ATOM 715 C CA . GLY A 1 91 ? -11.789 -2.162 6.420 1.00 83.94 91 GLY A CA 1
ATOM 716 C C . GLY A 1 91 ? -11.104 -1.955 7.770 1.00 83.94 91 GLY A C 1
ATOM 717 O O . GLY A 1 91 ? -10.042 -1.339 7.848 1.00 83.94 91 GLY A O 1
ATOM 718 N N . LEU A 1 92 ? -11.754 -2.409 8.842 1.00 86.88 92 LEU A N 1
ATOM 719 C CA . LEU A 1 92 ? -11.161 -2.449 10.181 1.00 86.88 92 LEU A CA 1
ATOM 720 C C . LEU A 1 92 ? -10.479 -3.800 10.377 1.00 86.88 92 LEU A C 1
ATOM 722 O O . LEU A 1 92 ? -11.015 -4.815 9.936 1.00 86.88 92 LEU A O 1
ATOM 726 N N . ALA A 1 93 ? -9.321 -3.799 11.034 1.00 87.50 93 ALA A N 1
ATOM 727 C CA . ALA A 1 93 ? -8.679 -5.039 11.438 1.00 87.50 93 ALA A CA 1
ATOM 728 C C . ALA A 1 93 ? -9.579 -5.799 12.430 1.00 87.50 93 ALA A C 1
ATOM 730 O O . ALA A 1 93 ? -10.236 -5.182 13.272 1.00 87.50 93 ALA A O 1
ATOM 731 N N . ALA A 1 94 ? -9.609 -7.127 12.323 1.00 87.06 94 ALA A N 1
ATOM 732 C CA . ALA A 1 94 ? -10.407 -7.988 13.197 1.00 87.06 94 ALA A CA 1
ATOM 733 C C . ALA A 1 94 ? -9.872 -8.029 14.640 1.00 87.06 94 ALA A C 1
ATOM 735 O O . ALA A 1 94 ? -10.632 -8.265 15.579 1.00 87.06 94 ALA A O 1
ATOM 736 N N . THR A 1 95 ? -8.573 -7.783 14.819 1.00 86.38 95 THR A N 1
ATOM 737 C CA . THR A 1 95 ? -7.879 -7.814 16.111 1.00 86.38 95 THR A CA 1
ATOM 738 C C . THR A 1 95 ? -7.145 -6.492 16.374 1.00 86.38 95 THR A C 1
ATOM 740 O O . THR A 1 95 ? -6.798 -5.790 15.418 1.00 86.38 95 THR A O 1
ATOM 743 N N . PRO A 1 96 ? -6.864 -6.141 17.648 1.00 82.00 96 PRO A N 1
ATOM 744 C CA . PRO A 1 96 ? -6.110 -4.931 17.994 1.00 82.00 96 PRO A CA 1
ATOM 745 C C . PRO A 1 96 ? -4.724 -4.856 17.335 1.00 82.00 96 PRO A C 1
ATOM 747 O O . PRO A 1 96 ? -4.331 -3.797 16.852 1.00 82.00 96 PRO A O 1
ATOM 750 N N . ASP A 1 97 ? -4.019 -5.988 17.250 1.00 84.06 97 ASP A N 1
ATOM 751 C CA . ASP A 1 97 ? -2.677 -6.074 16.660 1.00 84.06 97 ASP A CA 1
ATOM 752 C C . ASP A 1 97 ? -2.674 -6.328 15.148 1.00 84.06 97 ASP A C 1
ATOM 754 O O . ASP A 1 97 ? -1.625 -6.235 14.508 1.00 84.06 97 ASP A O 1
ATOM 758 N N . GLY A 1 98 ? -3.836 -6.585 14.538 1.00 86.06 98 GLY A N 1
ATOM 759 C CA . GLY A 1 98 ? -3.929 -6.979 13.131 1.00 86.06 98 GLY A CA 1
ATOM 760 C C . GLY A 1 98 ? -3.286 -5.970 12.175 1.00 86.06 98 GLY A C 1
ATOM 761 O O . GLY A 1 98 ? -2.613 -6.354 11.223 1.00 86.06 98 GLY A O 1
ATOM 762 N N . THR A 1 99 ? -3.396 -4.672 12.464 1.00 88.25 99 THR A N 1
ATOM 763 C CA . THR A 1 99 ? -2.738 -3.612 11.683 1.00 88.25 99 THR A CA 1
ATOM 764 C C . THR A 1 99 ? -1.206 -3.668 11.778 1.00 88.25 99 THR A C 1
ATOM 766 O O . THR A 1 99 ? -0.512 -3.447 10.782 1.00 88.25 99 THR A O 1
ATOM 769 N N . ASN A 1 100 ? -0.660 -3.980 12.957 1.00 86.50 100 ASN A N 1
ATOM 770 C CA . ASN A 1 100 ? 0.783 -4.121 13.159 1.00 86.50 100 ASN A CA 1
ATOM 771 C C . ASN A 1 100 ? 1.320 -5.385 12.482 1.00 86.50 100 ASN A C 1
ATOM 773 O O . ASN A 1 100 ? 2.385 -5.352 11.861 1.00 86.50 100 ASN A O 1
ATOM 777 N N . ASP A 1 101 ? 0.573 -6.484 12.553 1.00 89.06 101 ASP A N 1
ATOM 778 C CA . ASP A 1 101 ? 0.942 -7.723 11.876 1.00 89.06 101 ASP A CA 1
ATOM 779 C C . ASP A 1 101 ? 0.873 -7.578 10.355 1.00 89.06 101 ASP A C 1
ATOM 781 O O . ASP A 1 101 ? 1.797 -8.000 9.655 1.00 89.06 101 ASP A O 1
ATOM 785 N N . PHE A 1 102 ? -0.145 -6.881 9.844 1.00 91.56 102 PHE A N 1
ATOM 786 C CA . PHE A 1 102 ? -0.226 -6.497 8.438 1.00 91.56 102 PHE A CA 1
ATOM 787 C C . PHE A 1 102 ? 1.011 -5.704 8.001 1.00 91.56 102 PHE A C 1
ATOM 789 O O . PHE A 1 102 ? 1.666 -6.057 7.022 1.00 91.56 102 PHE A O 1
ATOM 796 N N . ARG A 1 103 ? 1.408 -4.685 8.773 1.00 89.38 103 ARG A N 1
ATOM 797 C CA . ARG A 1 103 ? 2.629 -3.902 8.522 1.00 89.38 103 ARG A CA 1
ATOM 798 C C . ARG A 1 103 ? 3.878 -4.783 8.417 1.00 89.38 103 ARG A C 1
ATOM 800 O O . ARG A 1 103 ? 4.686 -4.589 7.509 1.00 89.38 103 ARG A O 1
ATOM 807 N N . ARG A 1 104 ? 4.059 -5.744 9.328 1.00 89.50 104 ARG A N 1
ATOM 808 C CA . ARG A 1 104 ? 5.204 -6.673 9.285 1.00 89.50 104 ARG A CA 1
ATOM 809 C C . ARG A 1 104 ? 5.191 -7.508 8.005 1.00 89.50 104 ARG A C 1
ATOM 811 O O . ARG A 1 104 ? 6.233 -7.664 7.373 1.00 89.50 104 ARG A O 1
ATOM 818 N N . ARG A 1 105 ? 4.021 -8.001 7.589 1.00 90.44 105 ARG A N 1
ATOM 819 C CA . ARG A 1 105 ? 3.873 -8.783 6.353 1.00 90.44 105 ARG A CA 1
ATOM 820 C C . ARG A 1 105 ? 4.154 -7.962 5.100 1.00 90.44 105 ARG A C 1
ATOM 822 O O . ARG A 1 105 ? 4.889 -8.443 4.242 1.00 90.44 105 ARG A O 1
ATOM 829 N N . VAL A 1 106 ? 3.686 -6.712 5.035 1.00 91.25 106 VAL A N 1
A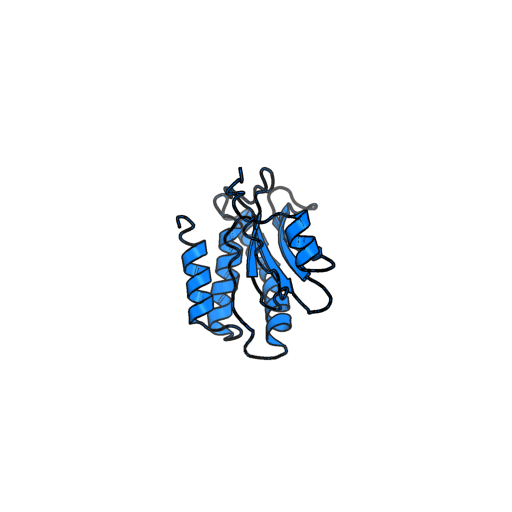TOM 830 C CA . VAL A 1 106 ? 4.043 -5.775 3.954 1.00 91.25 106 VAL A CA 1
ATOM 831 C C . VAL A 1 106 ? 5.565 -5.649 3.841 1.00 91.25 106 VAL A C 1
ATOM 833 O O . VAL A 1 106 ? 6.114 -5.820 2.758 1.00 91.25 106 VAL A O 1
ATOM 836 N N . LEU A 1 107 ? 6.277 -5.446 4.952 1.00 88.31 107 LEU A N 1
ATOM 837 C CA . LEU A 1 107 ? 7.744 -5.330 4.951 1.00 88.31 107 LEU A CA 1
ATOM 838 C C . LEU A 1 107 ? 8.465 -6.620 4.528 1.00 88.31 107 LEU A C 1
ATOM 840 O O . LEU A 1 107 ? 9.517 -6.568 3.886 1.00 88.31 107 LEU A O 1
ATOM 844 N N . ASN A 1 108 ? 7.892 -7.784 4.834 1.00 87.62 108 ASN A N 1
ATOM 845 C CA . ASN A 1 108 ? 8.456 -9.077 4.442 1.00 87.62 108 ASN A CA 1
ATOM 846 C C . ASN A 1 108 ? 8.386 -9.334 2.927 1.00 87.62 108 ASN A C 1
ATOM 848 O O . ASN A 1 108 ? 9.095 -10.203 2.418 1.00 87.62 108 ASN A O 1
ATOM 852 N N . THR A 1 109 ? 7.600 -8.554 2.179 1.00 87.25 109 THR A N 1
ATOM 853 C CA . THR A 1 109 ? 7.477 -8.706 0.721 1.00 87.25 109 THR A CA 1
ATOM 854 C C . THR A 1 109 ? 8.665 -8.175 -0.087 1.00 87.25 109 THR A C 1
ATOM 856 O O . THR A 1 109 ? 8.721 -8.412 -1.294 1.00 87.25 109 THR A O 1
ATOM 859 N N . LYS A 1 110 ? 9.652 -7.529 0.551 1.00 82.94 110 LYS A N 1
ATOM 860 C CA . LYS A 1 110 ? 10.849 -6.971 -0.111 1.00 82.94 110 LYS A CA 1
ATOM 861 C C . LYS A 1 110 ? 11.564 -7.959 -1.044 1.00 82.94 110 LYS A C 1
ATOM 863 O O . LYS A 1 110 ? 12.015 -7.591 -2.122 1.00 82.94 110 LYS A O 1
ATOM 868 N N . HIS A 1 111 ? 11.619 -9.239 -0.669 1.00 80.75 111 HIS A N 1
ATOM 869 C CA . HIS A 1 111 ? 12.273 -10.276 -1.473 1.00 80.75 111 HIS A CA 1
ATOM 870 C C . HIS A 1 111 ? 11.492 -10.612 -2.749 1.00 80.75 111 HIS A C 1
ATOM 872 O O . HIS A 1 111 ? 12.091 -10.845 -3.798 1.00 80.75 111 HIS A O 1
ATOM 878 N N . MET A 1 112 ? 10.159 -10.617 -2.668 1.00 82.69 112 MET A N 1
ATOM 879 C CA . MET A 1 112 ? 9.292 -10.817 -3.830 1.00 82.69 112 MET A CA 1
ATOM 880 C C . MET A 1 112 ? 9.405 -9.630 -4.789 1.00 82.69 112 MET A C 1
ATOM 882 O O . MET A 1 112 ? 9.517 -9.836 -5.995 1.00 82.69 112 MET A O 1
ATOM 886 N N . LEU A 1 113 ? 9.404 -8.408 -4.249 1.00 83.81 113 LEU A N 1
ATOM 887 C CA . LEU A 1 113 ? 9.576 -7.184 -5.027 1.00 83.81 113 LEU A CA 1
ATOM 888 C C . LEU A 1 113 ? 10.904 -7.188 -5.789 1.00 83.81 113 LEU A C 1
ATOM 890 O O . LEU A 1 113 ? 10.917 -6.996 -7.002 1.00 83.81 113 LEU A O 1
ATOM 894 N N . TRP A 1 114 ? 11.997 -7.493 -5.088 1.00 81.44 114 TRP A N 1
ATOM 895 C CA . TRP A 1 114 ? 13.316 -7.612 -5.698 1.00 81.44 114 TRP A CA 1
ATOM 896 C C . TRP A 1 114 ? 13.314 -8.596 -6.876 1.00 81.44 114 TR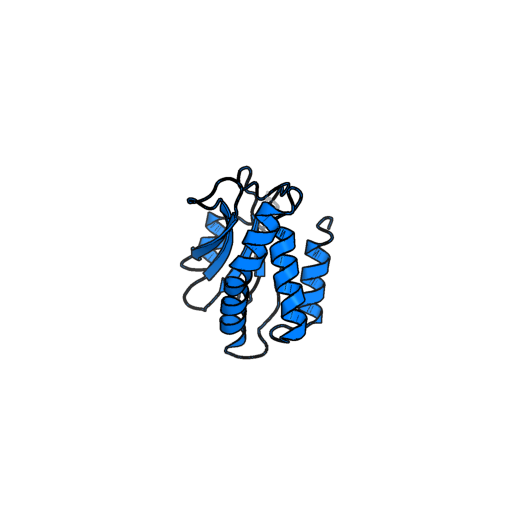P A C 1
ATOM 898 O O . TRP A 1 114 ? 13.763 -8.251 -7.967 1.00 81.44 114 TRP A O 1
ATOM 908 N N . ARG A 1 115 ? 12.748 -9.795 -6.691 1.00 82.81 115 ARG A N 1
ATOM 909 C CA . ARG A 1 115 ? 12.684 -10.808 -7.752 1.00 82.81 115 ARG A CA 1
ATOM 910 C C . ARG A 1 115 ? 11.901 -10.320 -8.975 1.00 82.81 115 ARG A C 1
ATOM 912 O O . ARG A 1 115 ? 12.393 -10.429 -10.090 1.00 82.81 115 ARG A O 1
ATOM 919 N N . ARG A 1 116 ? 10.717 -9.735 -8.770 1.00 83.19 116 ARG A N 1
ATOM 920 C CA . ARG A 1 116 ? 9.896 -9.218 -9.879 1.00 83.19 116 ARG A CA 1
ATOM 921 C C . ARG A 1 116 ? 10.570 -8.083 -10.636 1.00 83.19 116 ARG A C 1
ATOM 923 O O . ARG A 1 116 ? 10.499 -8.071 -11.853 1.00 83.19 116 ARG A O 1
ATOM 930 N N . SER A 1 117 ? 11.271 -7.190 -9.936 1.00 79.12 117 SER A N 1
ATOM 931 C CA . SER A 1 117 ? 11.980 -6.082 -10.587 1.00 79.12 117 SER A CA 1
ATOM 932 C C . SER A 1 117 ? 13.071 -6.518 -11.568 1.00 79.12 117 SER A C 1
ATOM 934 O O . SER A 1 117 ? 13.432 -5.748 -12.448 1.00 79.12 117 SER A O 1
ATOM 936 N N . ILE A 1 118 ? 13.599 -7.736 -11.416 1.00 79.69 118 ILE A N 1
ATOM 937 C CA . ILE A 1 118 ? 14.618 -8.301 -12.309 1.00 79.69 118 ILE A CA 1
ATOM 938 C C . ILE A 1 118 ? 13.960 -9.105 -13.433 1.00 79.69 118 ILE A C 1
ATOM 940 O O . ILE A 1 118 ? 14.354 -8.978 -14.590 1.00 79.69 118 ILE A O 1
ATOM 944 N N . ASP A 1 119 ? 12.977 -9.936 -13.086 1.00 85.12 119 ASP A N 1
ATOM 945 C CA . ASP A 1 119 ? 12.455 -10.967 -13.986 1.00 85.12 119 ASP A CA 1
ATOM 946 C C . ASP A 1 119 ? 11.310 -10.472 -14.894 1.00 85.12 119 ASP A C 1
ATOM 948 O O . ASP A 1 119 ? 11.041 -11.098 -15.918 1.00 85.12 119 ASP A O 1
ATOM 952 N N . ASP A 1 120 ? 10.620 -9.384 -14.529 1.00 83.19 120 ASP A N 1
ATOM 953 C CA . ASP A 1 120 ? 9.399 -8.922 -15.200 1.00 83.19 120 ASP A CA 1
ATOM 954 C C . ASP A 1 120 ? 9.451 -7.408 -15.501 1.00 83.19 120 ASP A C 1
ATOM 956 O O . ASP A 1 120 ? 9.157 -6.586 -14.627 1.00 83.19 120 ASP A O 1
ATOM 960 N N . PRO A 1 121 ? 9.829 -7.008 -16.731 1.00 74.06 121 PRO A N 1
ATOM 961 C CA . PRO A 1 121 ? 9.914 -5.599 -17.117 1.00 74.06 121 PRO A CA 1
ATOM 962 C C . PRO A 1 121 ? 8.542 -4.913 -17.242 1.00 74.06 121 PRO A C 1
ATOM 964 O O . PRO A 1 121 ? 8.478 -3.681 -17.210 1.00 74.06 121 PRO A O 1
ATOM 967 N N . ASP A 1 122 ? 7.458 -5.685 -17.363 1.00 76.31 122 ASP A N 1
ATOM 968 C CA . ASP A 1 122 ? 6.092 -5.173 -17.510 1.00 76.31 122 ASP A CA 1
ATOM 969 C C . ASP A 1 122 ? 5.360 -5.059 -16.164 1.00 76.31 122 ASP A C 1
ATOM 971 O O . ASP A 1 122 ? 4.248 -4.524 -16.097 1.00 76.31 122 ASP A O 1
ATOM 975 N N . TRP A 1 123 ? 5.995 -5.509 -15.081 1.00 82.56 123 TRP A N 1
ATOM 976 C CA . TRP A 1 123 ? 5.452 -5.456 -13.733 1.00 82.56 123 TRP A CA 1
ATOM 977 C C . TRP A 1 123 ? 5.168 -4.014 -13.272 1.00 82.56 123 TRP A C 1
ATOM 979 O O . TRP A 1 123 ? 6.001 -3.112 -13.382 1.00 82.56 123 TRP A O 1
ATOM 989 N N . CYS A 1 124 ? 3.980 -3.800 -12.701 1.00 82.44 124 CYS A N 1
ATOM 990 C CA . CYS A 1 124 ? 3.513 -2.509 -12.192 1.00 82.44 124 CYS A CA 1
ATOM 991 C C . CYS A 1 124 ? 3.448 -2.550 -10.655 1.00 82.44 124 CYS A C 1
ATOM 993 O O . CYS A 1 124 ? 3.110 -3.573 -10.052 1.00 82.44 124 CYS A O 1
ATOM 995 N N . CYS A 1 125 ? 3.721 -1.425 -9.980 1.00 82.94 125 CYS A N 1
ATOM 996 C CA . CYS A 1 125 ? 3.689 -1.339 -8.510 1.00 82.94 125 CYS A CA 1
ATOM 997 C C . CYS A 1 125 ? 2.353 -1.806 -7.898 1.00 82.94 125 CYS A C 1
ATOM 999 O O . CYS A 1 125 ? 2.322 -2.394 -6.813 1.00 82.94 125 CYS A O 1
ATOM 1001 N N . ARG A 1 126 ? 1.255 -1.645 -8.640 1.00 88.19 126 ARG A N 1
ATOM 1002 C CA . ARG A 1 126 ? -0.061 -2.200 -8.325 1.00 88.19 126 ARG A CA 1
ATOM 1003 C C . ARG A 1 126 ? -0.041 -3.702 -8.058 1.00 88.19 126 ARG A C 1
ATOM 1005 O O . ARG A 1 126 ? -0.732 -4.172 -7.158 1.00 88.19 126 ARG A O 1
ATOM 1012 N N . ASP A 1 127 ? 0.727 -4.461 -8.831 1.00 88.06 127 ASP A N 1
ATOM 1013 C CA . ASP A 1 127 ? 0.716 -5.919 -8.754 1.00 88.06 127 ASP A CA 1
ATOM 1014 C C . ASP A 1 127 ? 1.404 -6.407 -7.473 1.00 88.06 127 ASP A C 1
ATOM 1016 O O . ASP A 1 127 ? 1.061 -7.465 -6.953 1.00 88.06 127 ASP A O 1
ATOM 1020 N N . TRP A 1 128 ? 2.323 -5.618 -6.902 1.00 89.38 128 TRP A N 1
ATOM 1021 C CA . TRP A 1 128 ? 2.846 -5.868 -5.554 1.00 89.38 128 TRP A CA 1
ATOM 1022 C C . TRP A 1 128 ? 1.786 -5.651 -4.476 1.00 89.38 128 TRP A C 1
ATOM 1024 O O . TRP A 1 128 ? 1.648 -6.489 -3.583 1.00 89.38 128 TRP A O 1
ATOM 1034 N N . VAL A 1 129 ? 0.992 -4.581 -4.591 1.00 91.56 129 VAL A N 1
ATOM 1035 C CA . VAL A 1 129 ? -0.151 -4.365 -3.695 1.00 91.56 129 VAL A CA 1
ATOM 1036 C C . VAL A 1 129 ? -1.135 -5.528 -3.806 1.00 91.56 129 VAL A C 1
ATOM 1038 O O . VAL A 1 129 ? -1.566 -6.051 -2.783 1.00 91.56 129 VAL A O 1
ATOM 1041 N N . LEU A 1 130 ? -1.444 -5.988 -5.022 1.00 92.44 130 LEU A N 1
ATOM 1042 C CA . LEU A 1 130 ? -2.297 -7.159 -5.239 1.00 92.44 130 LEU A CA 1
ATOM 1043 C C . LEU A 1 130 ? -1.735 -8.410 -4.560 1.00 92.44 130 LEU A C 1
ATOM 1045 O O . LEU A 1 130 ? -2.477 -9.075 -3.846 1.00 92.44 130 LEU A O 1
ATOM 1049 N N . CYS A 1 131 ? -0.440 -8.704 -4.699 1.00 90.88 131 CYS A N 1
ATOM 1050 C CA . CYS A 1 131 ? 0.187 -9.835 -4.007 1.00 90.88 131 CYS A CA 1
ATOM 1051 C C . CYS A 1 131 ? 0.020 -9.768 -2.485 1.00 90.88 131 CYS A C 1
ATOM 1053 O O . CYS A 1 131 ? -0.290 -10.780 -1.859 1.00 90.88 131 CYS A O 1
ATOM 1055 N N . ILE A 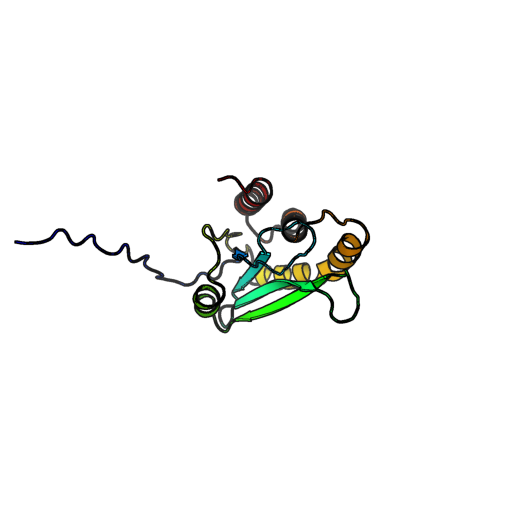1 132 ? 0.200 -8.585 -1.891 1.00 92.69 132 ILE A N 1
ATOM 1056 C CA . ILE A 1 132 ? -0.030 -8.379 -0.456 1.00 92.69 132 ILE A CA 1
ATOM 1057 C C . ILE A 1 132 ? -1.492 -8.670 -0.114 1.00 92.69 132 ILE A C 1
ATOM 1059 O O . ILE A 1 132 ? -1.766 -9.442 0.797 1.00 92.69 132 ILE A O 1
ATOM 1063 N N . LEU A 1 133 ? -2.436 -8.079 -0.849 1.00 93.19 133 LEU A N 1
ATOM 1064 C CA . LEU A 1 133 ? -3.865 -8.240 -0.573 1.00 93.19 133 LEU A CA 1
ATOM 1065 C C . LEU A 1 133 ? -4.344 -9.683 -0.753 1.00 93.19 133 LEU A C 1
ATOM 1067 O O . LEU A 1 133 ? -5.197 -10.129 0.010 1.00 93.19 133 LEU A O 1
ATOM 1071 N N . TYR A 1 134 ? -3.794 -10.407 -1.728 1.00 93.44 134 TYR A N 1
ATOM 1072 C CA . TYR A 1 134 ? -4.056 -11.829 -1.916 1.00 93.44 134 TYR A CA 1
ATOM 1073 C C . TYR A 1 134 ? -3.547 -12.654 -0.734 1.00 93.44 134 TYR A C 1
ATOM 1075 O O . TYR A 1 134 ? -4.303 -13.463 -0.207 1.00 93.44 134 TYR A O 1
ATOM 1083 N N . ALA A 1 135 ? -2.324 -12.399 -0.260 1.00 91.00 135 ALA A N 1
ATOM 1084 C CA . ALA A 1 135 ? -1.799 -13.060 0.935 1.00 91.00 135 ALA A CA 1
ATOM 1085 C C . ALA A 1 135 ? -2.640 -12.752 2.190 1.00 91.00 135 ALA A C 1
ATOM 1087 O O . ALA A 1 135 ? -2.806 -13.603 3.061 1.00 91.00 135 ALA A O 1
ATOM 1088 N N . GLU A 1 136 ? -3.232 -11.557 2.286 1.00 91.50 136 GLU A N 1
ATOM 1089 C CA . GLU A 1 136 ? -4.107 -11.206 3.412 1.00 91.50 136 GLU A CA 1
ATOM 1090 C C . GLU A 1 136 ? -5.410 -12.008 3.485 1.00 91.50 136 GLU A C 1
ATOM 1092 O O . GLU A 1 136 ? -6.017 -12.060 4.559 1.00 91.50 136 GLU A O 1
ATOM 1097 N N . LEU A 1 137 ? -5.833 -12.660 2.397 1.00 91.88 137 LEU A N 1
ATOM 1098 C CA . LEU A 1 137 ? -6.999 -13.547 2.415 1.00 91.88 137 LEU A CA 1
ATOM 1099 C C . LEU A 1 137 ? -6.768 -14.791 3.288 1.00 91.88 137 LEU A C 1
ATOM 1101 O O . LEU A 1 137 ? -7.719 -15.286 3.887 1.00 91.88 137 LEU A O 1
ATOM 1105 N N . ASP A 1 138 ? -5.523 -15.254 3.414 1.00 91.50 138 ASP A N 1
ATOM 1106 C CA . ASP A 1 138 ? -5.173 -16.407 4.256 1.00 91.50 138 ASP A CA 1
ATOM 1107 C C . ASP A 1 138 ? -5.011 -16.015 5.734 1.00 91.50 138 ASP A C 1
ATOM 1109 O O . ASP A 1 138 ? -5.129 -16.839 6.639 1.00 91.50 138 ASP A O 1
ATOM 1113 N N . HIS A 1 139 ? -4.734 -14.735 5.997 1.00 87.69 139 HIS A N 1
ATOM 1114 C CA . HIS A 1 139 ? -4.463 -14.225 7.341 1.00 87.69 139 HIS A CA 1
ATOM 1115 C C . HIS A 1 139 ? -5.705 -13.720 8.079 1.00 87.69 139 HIS A C 1
ATOM 1117 O O . HIS A 1 139 ? -5.614 -13.429 9.272 1.00 87.69 139 HIS A O 1
ATOM 1123 N N . HIS A 1 140 ? -6.842 -13.568 7.391 1.00 87.44 140 HIS A N 1
ATOM 1124 C CA . HIS A 1 140 ? -8.123 -13.128 7.964 1.00 87.44 140 HIS A CA 1
ATOM 1125 C C . HIS A 1 140 ? -8.041 -11.828 8.794 1.00 87.44 140 HIS A C 1
ATOM 1127 O O . HIS A 1 140 ? -8.865 -11.578 9.675 1.00 87.44 140 HIS A O 1
ATOM 1133 N N . THR A 1 141 ? -7.040 -10.978 8.532 1.00 89.75 141 THR A N 1
ATOM 1134 C CA . THR A 1 141 ? -6.809 -9.746 9.307 1.00 89.75 141 THR A CA 1
ATOM 1135 C C . THR A 1 141 ? -7.870 -8.692 9.008 1.00 89.75 141 THR A C 1
ATOM 1137 O O . THR A 1 141 ? -8.281 -7.953 9.903 1.00 89.75 141 THR A O 1
ATOM 1140 N N . PHE A 1 142 ? -8.348 -8.652 7.764 1.00 92.44 142 PHE A N 1
ATOM 1141 C CA . PHE A 1 142 ? -9.420 -7.772 7.313 1.00 92.44 142 PHE A CA 1
ATOM 1142 C C . PHE A 1 142 ? -10.610 -8.591 6.791 1.00 92.44 142 PHE A C 1
ATOM 1144 O O . PHE A 1 142 ? -10.424 -9.721 6.333 1.00 92.44 142 PHE A O 1
ATOM 1151 N N . PRO A 1 143 ? -11.834 -8.030 6.802 1.00 91.56 143 PRO A N 1
ATOM 1152 C CA . PRO A 1 143 ? -13.002 -8.691 6.233 1.00 91.56 143 PRO A CA 1
ATOM 1153 C C . PRO A 1 143 ? -12.799 -9.054 4.755 1.00 91.56 143 PRO A C 1
ATOM 1155 O O . PRO A 1 143 ? -12.412 -8.211 3.941 1.00 91.56 143 PRO A O 1
ATOM 1158 N N . HIS A 1 144 ? -13.088 -10.307 4.396 1.00 93.06 144 HIS A N 1
ATOM 1159 C CA . HIS A 1 144 ? -12.849 -10.829 3.045 1.00 93.06 144 HIS A CA 1
ATOM 1160 C C . HIS A 1 144 ? -13.638 -10.080 1.972 1.00 93.06 144 HIS A C 1
ATOM 1162 O O . HIS A 1 144 ? -13.115 -9.812 0.895 1.00 93.06 144 HIS A O 1
ATOM 1168 N N . ASP A 1 145 ? -14.885 -9.707 2.261 1.00 91.38 145 ASP A N 1
ATOM 1169 C CA . ASP A 1 145 ? -15.731 -8.923 1.359 1.00 91.38 145 ASP A CA 1
ATOM 1170 C C . ASP A 1 145 ? -15.078 -7.581 0.995 1.00 91.38 145 ASP A C 1
ATOM 1172 O O . ASP A 1 145 ? -15.139 -7.131 -0.155 1.00 91.38 145 ASP A O 1
ATOM 1176 N N . ARG A 1 146 ? -14.408 -6.956 1.971 1.00 89.62 146 ARG A N 1
ATOM 1177 C CA . ARG A 1 146 ? -13.675 -5.706 1.786 1.00 89.62 146 ARG A CA 1
ATOM 1178 C C . ARG A 1 146 ? -12.380 -5.923 1.026 1.00 89.62 146 ARG A C 1
ATOM 1180 O O . ARG A 1 146 ? -12.175 -5.205 0.049 1.00 89.62 146 ARG A O 1
ATOM 1187 N N . LEU A 1 147 ? -11.576 -6.922 1.390 1.00 92.56 147 LEU A N 1
ATOM 1188 C CA . LEU A 1 147 ? -10.354 -7.274 0.655 1.00 92.56 147 LEU A CA 1
ATOM 1189 C C . LEU A 1 147 ? -10.649 -7.558 -0.823 1.00 92.56 147 LEU A C 1
ATOM 1191 O O . LEU A 1 147 ? -10.072 -6.910 -1.693 1.00 92.56 147 LEU A O 1
ATOM 1195 N N . TRP A 1 148 ? -11.631 -8.410 -1.123 1.00 93.62 148 TRP A N 1
ATOM 1196 C CA . TRP A 1 148 ? -12.032 -8.717 -2.500 1.00 93.62 148 TRP A CA 1
ATOM 1197 C C . TRP A 1 148 ? -12.558 -7.509 -3.273 1.00 93.62 148 TRP A C 1
ATOM 1199 O O . TRP A 1 148 ? -12.424 -7.435 -4.496 1.00 93.62 148 TRP A O 1
ATOM 1209 N N . LYS A 1 149 ? -13.186 -6.543 -2.595 1.00 89.56 149 LYS A N 1
ATOM 1210 C CA . LYS A 1 149 ? -13.586 -5.288 -3.240 1.00 89.56 149 LYS A CA 1
ATOM 1211 C C . LYS A 1 149 ? -12.369 -4.450 -3.635 1.00 89.56 149 LYS A C 1
ATOM 1213 O O . LYS A 1 149 ? -12.381 -3.875 -4.720 1.00 89.56 149 LYS A O 1
ATOM 1218 N N . VAL A 1 150 ? -11.344 -4.385 -2.781 1.00 90.56 150 VAL A N 1
ATOM 1219 C CA . VAL A 1 150 ? -10.090 -3.676 -3.084 1.00 90.56 150 VAL A CA 1
ATOM 1220 C C . VAL A 1 150 ? -9.349 -4.362 -4.229 1.00 90.56 150 VAL A C 1
ATOM 1222 O O . VAL A 1 150 ? -8.998 -3.688 -5.193 1.00 90.56 150 VAL A O 1
ATOM 1225 N N . ILE A 1 151 ? -9.182 -5.686 -4.155 1.00 93.50 151 ILE A N 1
ATOM 1226 C CA . ILE A 1 151 ? -8.511 -6.500 -5.181 1.00 93.50 151 ILE A CA 1
ATOM 1227 C C . ILE A 1 151 ? -9.134 -6.243 -6.555 1.00 93.50 151 ILE A C 1
ATOM 1229 O O . ILE A 1 151 ? -8.449 -5.766 -7.454 1.00 93.50 151 ILE A O 1
ATOM 1233 N N . ARG A 1 152 ? -10.456 -6.415 -6.689 1.00 92.19 152 ARG A N 1
ATOM 1234 C CA . ARG A 1 152 ? -11.151 -6.214 -7.972 1.00 92.19 152 ARG A CA 1
ATOM 1235 C C . ARG A 1 152 ? -11.005 -4.803 -8.537 1.00 92.19 152 ARG A C 1
ATOM 1237 O O . ARG A 1 152 ? -10.935 -4.646 -9.752 1.00 92.19 152 ARG A O 1
ATOM 1244 N N . HIS A 1 153 ? -10.992 -3.787 -7.673 1.00 88.44 153 HIS A N 1
ATOM 1245 C CA . HIS A 1 153 ? -10.813 -2.398 -8.099 1.00 88.44 153 HIS A CA 1
ATOM 1246 C C . HIS A 1 153 ? -9.386 -2.131 -8.595 1.00 88.44 153 HIS A C 1
ATOM 1248 O O . HIS A 1 153 ? -9.199 -1.373 -9.538 1.00 88.44 153 HIS A O 1
ATOM 1254 N N . LEU A 1 154 ? -8.375 -2.753 -7.985 1.00 88.44 154 LEU A N 1
ATOM 1255 C CA . LEU A 1 154 ? -7.000 -2.641 -8.464 1.00 88.44 154 LEU A CA 1
ATOM 1256 C C . LEU A 1 154 ? -6.804 -3.424 -9.772 1.00 88.44 154 LEU A C 1
ATOM 1258 O O . LEU A 1 154 ? -6.211 -2.900 -10.710 1.00 88.44 154 LEU A O 1
ATOM 1262 N N . GLU A 1 155 ? -7.360 -4.628 -9.892 1.00 89.44 155 GLU A N 1
ATOM 1263 C CA . GLU A 1 155 ? -7.299 -5.407 -11.139 1.00 89.44 155 GLU A CA 1
ATOM 1264 C C . GLU A 1 155 ? -7.972 -4.687 -12.313 1.00 89.44 155 GLU A C 1
ATOM 1266 O O . GLU A 1 155 ? -7.452 -4.707 -13.427 1.00 89.44 155 GLU A O 1
ATOM 1271 N N . ASN A 1 156 ? -9.081 -3.989 -12.051 1.00 84.50 156 ASN A N 1
ATOM 1272 C CA . ASN A 1 156 ? -9.863 -3.275 -13.057 1.00 84.50 156 ASN A CA 1
ATOM 1273 C C . ASN A 1 156 ? -9.957 -1.778 -12.714 1.00 84.50 156 ASN A C 1
ATOM 1275 O O . ASN A 1 156 ? -10.998 -1.330 -12.227 1.00 84.50 156 ASN A O 1
ATOM 1279 N N . PRO A 1 157 ? -8.909 -0.978 -12.986 1.00 65.62 157 PRO A N 1
ATOM 1280 C CA . PRO A 1 157 ? -8.866 0.438 -12.609 1.00 65.62 157 PRO A CA 1
ATOM 1281 C C . PRO A 1 157 ? -9.858 1.332 -13.384 1.00 65.62 157 PRO A C 1
ATOM 1283 O O . PRO A 1 157 ? -9.876 2.541 -13.176 1.00 65.62 157 PRO A O 1
ATOM 1286 N N . GLN A 1 158 ? -10.688 0.765 -14.268 1.00 54.09 158 GLN A N 1
ATOM 1287 C CA . GLN A 1 158 ? -11.685 1.480 -15.067 1.00 54.09 158 GLN A CA 1
ATOM 1288 C C . GLN A 1 158 ? -13.068 1.520 -14.393 1.00 54.09 158 GLN A C 1
ATOM 1290 O O . GLN A 1 158 ? -14.014 0.945 -14.925 1.00 54.09 158 GLN A O 1
ATOM 1295 N N . ILE A 1 159 ? -13.201 2.186 -13.238 1.00 43.50 159 ILE A N 1
ATOM 1296 C CA . ILE A 1 159 ? -14.492 2.711 -12.731 1.00 43.50 159 ILE A CA 1
ATOM 1297 C C . ILE A 1 159 ? -14.260 4.016 -11.969 1.00 43.50 159 ILE A C 1
ATOM 1299 O O . ILE A 1 159 ? -13.538 3.976 -10.945 1.00 43.50 159 ILE A O 1
#

Radius of gyration: 17.12 Å; Cα contacts (8 Å, |Δi|>4): 250; chains: 1; bounding box: 53×56×36 Å